Protein AF-A0A445CS59-F1 (afdb_monomer_lite)

InterPro domains:
  IPR002156 Ribonuclease H domain [PF13456] (35-105)
  IPR053151 Ribonuclease H-like [PTHR47723] (11-105)

Structure (mmCIF, N/CA/C/O backbone):
data_AF-A0A445CS59-F1
#
_entry.id   AF-A0A445CS59-F1
#
loop_
_atom_site.group_PDB
_atom_site.id
_atom_site.type_symbol
_atom_site.label_atom_id
_atom_site.label_alt_id
_atom_site.label_comp_id
_atom_site.label_asym_id
_atom_site.label_entity_id
_atom_site.label_seq_id
_atom_site.pdbx_PDB_ins_code
_atom_site.Cartn_x
_atom_site.Cartn_y
_atom_site.Cartn_z
_atom_site.occupancy
_atom_site.B_iso_or_equiv
_atom_site.auth_seq_id
_atom_site.auth_comp_id
_atom_site.auth_asym_id
_atom_site.auth_atom_id
_atom_site.pdbx_PDB_model_num
ATOM 1 N N . MET A 1 1 ? -9.288 11.134 -2.147 1.00 30.48 1 MET A N 1
ATOM 2 C CA . MET A 1 1 ? -8.410 10.546 -1.110 1.00 30.48 1 MET A CA 1
ATOM 3 C C . MET A 1 1 ? -7.370 11.577 -0.677 1.00 30.48 1 MET A C 1
ATOM 5 O O . MET A 1 1 ? -6.662 12.089 -1.534 1.00 30.48 1 MET A O 1
ATOM 9 N N . LYS A 1 2 ? -7.316 11.957 0.607 1.00 27.00 2 LYS A N 1
ATOM 10 C CA . LYS A 1 2 ? -6.288 12.872 1.139 1.00 27.00 2 LYS A CA 1
ATOM 11 C C . LYS A 1 2 ? -5.254 12.042 1.898 1.00 27.00 2 LYS A C 1
ATOM 13 O O . LYS A 1 2 ? -5.582 11.469 2.928 1.00 27.00 2 LYS A O 1
ATOM 18 N N . PHE A 1 3 ? -4.027 11.974 1.388 1.00 29.84 3 PHE A N 1
ATOM 19 C CA . PHE A 1 3 ? -2.911 11.345 2.091 1.00 29.84 3 PHE A CA 1
ATOM 20 C C . PHE A 1 3 ? -2.390 12.313 3.157 1.00 29.84 3 PHE A C 1
ATOM 22 O O . PHE A 1 3 ? -1.861 13.373 2.825 1.00 29.84 3 PHE A O 1
ATOM 29 N N . TRP A 1 4 ? -2.562 11.973 4.433 1.00 34.94 4 TRP A N 1
ATOM 30 C CA . TRP A 1 4 ? -1.886 12.658 5.533 1.00 34.94 4 TRP A CA 1
ATOM 31 C C . TRP A 1 4 ? -0.586 11.914 5.830 1.00 34.94 4 TRP A C 1
ATOM 33 O O . TRP A 1 4 ? -0.594 10.879 6.486 1.00 34.94 4 TRP A O 1
ATOM 43 N N . PHE A 1 5 ? 0.538 12.439 5.345 1.00 33.97 5 PHE A N 1
ATOM 44 C CA . PHE A 1 5 ? 1.855 12.022 5.825 1.00 33.97 5 PHE A CA 1
ATOM 45 C C . PHE A 1 5 ? 2.100 12.735 7.156 1.00 33.97 5 PHE A C 1
ATOM 47 O O . PHE A 1 5 ? 2.504 13.896 7.177 1.00 33.97 5 PHE A O 1
ATOM 54 N N . SER A 1 6 ? 1.797 12.080 8.276 1.00 36.47 6 SER A N 1
ATOM 55 C CA . SER A 1 6 ? 1.970 12.663 9.606 1.00 36.47 6 SER A CA 1
ATOM 56 C C . SER A 1 6 ? 3.142 12.017 10.345 1.00 36.47 6 SER A C 1
ATOM 58 O O . SER A 1 6 ? 2.957 11.319 11.340 1.00 36.47 6 SER A O 1
ATOM 60 N N . MET A 1 7 ? 4.373 12.368 9.962 1.00 39.88 7 MET A N 1
ATOM 61 C CA . MET A 1 7 ? 5.432 12.446 10.971 1.00 39.88 7 MET A CA 1
ATOM 62 C C . MET A 1 7 ? 5.330 13.822 11.636 1.00 39.88 7 MET A C 1
ATOM 64 O O . MET A 1 7 ? 5.995 14.779 11.238 1.00 39.88 7 MET A O 1
ATOM 68 N N . GLN A 1 8 ? 4.440 13.951 12.624 1.00 39.47 8 GLN A N 1
ATOM 69 C CA . GLN A 1 8 ? 4.370 15.163 13.436 1.00 39.47 8 GLN A CA 1
ATOM 70 C C . GLN A 1 8 ? 5.630 15.262 14.296 1.00 39.47 8 GLN A C 1
ATOM 72 O O . GLN A 1 8 ? 5.720 14.689 15.376 1.00 39.47 8 GLN A O 1
ATOM 77 N N . ARG A 1 9 ? 6.609 16.037 13.824 1.00 40.66 9 ARG A N 1
ATOM 78 C CA . ARG A 1 9 ? 7.630 16.622 14.691 1.00 40.66 9 ARG A CA 1
ATOM 79 C C . ARG A 1 9 ? 7.062 17.936 15.217 1.00 40.66 9 ARG A C 1
ATOM 81 O O . ARG A 1 9 ? 7.255 18.988 14.610 1.00 40.66 9 ARG A O 1
ATOM 88 N N . THR A 1 10 ? 6.310 17.885 16.313 1.00 41.12 10 THR A N 1
ATOM 89 C CA . THR A 1 10 ? 5.897 19.111 17.005 1.00 41.12 10 THR A CA 1
ATOM 90 C C . THR A 1 10 ? 7.149 19.795 17.551 1.00 41.12 10 THR A C 1
ATOM 92 O O . THR A 1 10 ? 7.908 19.207 18.317 1.00 41.12 10 THR A O 1
ATOM 95 N N . ARG A 1 11 ? 7.441 21.016 17.092 1.00 46.97 11 ARG A N 1
ATOM 96 C CA . ARG A 1 11 ? 8.617 21.770 17.544 1.00 46.97 11 ARG A CA 1
ATOM 97 C C . ARG A 1 11 ? 8.398 22.289 18.973 1.00 46.97 11 ARG A C 1
ATOM 99 O O . ARG A 1 11 ? 7.390 22.939 19.223 1.00 46.97 11 ARG A O 1
ATOM 106 N N . LYS A 1 12 ? 9.449 22.114 19.791 1.00 46.38 12 LYS A N 1
ATOM 107 C CA . LYS A 1 12 ? 9.782 22.744 21.090 1.00 46.38 12 LYS A CA 1
ATOM 108 C C . LYS A 1 12 ? 9.199 22.124 22.371 1.00 46.38 12 LYS A C 1
ATOM 110 O O . LYS A 1 12 ? 8.456 22.773 23.089 1.00 46.38 12 LYS A O 1
ATOM 115 N N . ASP A 1 13 ? 9.682 20.930 22.705 1.00 48.62 13 ASP A N 1
ATOM 116 C CA . ASP A 1 13 ? 9.964 20.480 24.079 1.00 48.62 13 ASP A CA 1
ATOM 117 C C . ASP A 1 13 ? 10.857 19.221 23.983 1.00 48.62 13 ASP A C 1
ATOM 119 O O . ASP A 1 13 ? 10.487 18.253 23.321 1.00 48.62 13 ASP A O 1
ATOM 123 N N . ASN A 1 14 ? 12.047 19.231 24.595 1.00 56.62 14 ASN A N 1
ATOM 124 C CA . ASN A 1 14 ? 13.003 18.110 24.579 1.00 56.62 14 ASN A CA 1
ATOM 125 C C . ASN A 1 14 ? 12.605 16.933 25.504 1.00 56.62 14 ASN A C 1
ATOM 127 O O . ASN A 1 14 ? 13.423 16.046 25.738 1.00 56.62 14 ASN A O 1
ATOM 131 N N . THR A 1 15 ? 11.376 16.903 26.025 1.00 57.91 15 THR A N 1
ATOM 132 C CA . THR A 1 15 ? 10.864 15.857 26.930 1.00 57.91 15 THR A CA 1
ATOM 133 C C . THR A 1 15 ? 9.697 15.045 26.360 1.00 57.91 15 THR A C 1
ATOM 135 O O . THR A 1 15 ? 9.129 14.206 27.060 1.00 57.91 15 THR A O 1
ATOM 138 N N . GLN A 1 16 ? 9.347 15.212 25.078 1.00 61.94 16 GLN A N 1
ATOM 139 C CA . GLN A 1 16 ? 8.325 14.369 24.451 1.00 61.94 16 GLN A CA 1
ATOM 140 C C . GLN A 1 16 ? 8.806 12.917 24.313 1.00 61.94 16 GLN A C 1
ATOM 142 O O . GLN A 1 16 ? 9.542 12.562 23.392 1.00 61.94 16 GLN A O 1
ATOM 147 N N . LEU A 1 17 ? 8.344 12.070 25.235 1.00 63.03 17 LEU A N 1
ATOM 148 C CA . LEU A 1 17 ? 8.420 10.617 25.129 1.00 63.03 17 LEU A CA 1
ATOM 149 C C . LEU A 1 17 ? 7.850 10.171 23.775 1.00 63.03 17 LEU A C 1
ATOM 151 O O . LEU A 1 17 ? 6.763 10.600 23.375 1.00 63.03 17 LEU A O 1
ATOM 155 N N . ILE A 1 18 ? 8.582 9.296 23.082 1.00 67.75 18 ILE A N 1
ATOM 156 C CA . ILE A 1 18 ? 8.115 8.658 21.848 1.00 67.75 18 ILE A CA 1
ATOM 157 C C . ILE A 1 18 ? 6.832 7.895 22.189 1.00 67.75 18 ILE A C 1
ATOM 159 O O . ILE A 1 18 ? 6.859 6.955 22.982 1.00 67.75 18 ILE A O 1
ATOM 163 N N . ARG A 1 19 ? 5.704 8.312 21.608 1.00 66.88 19 ARG A N 1
ATOM 164 C CA . ARG A 1 19 ? 4.401 7.681 21.832 1.00 66.88 19 ARG A CA 1
ATOM 165 C C . ARG A 1 19 ? 3.670 7.450 20.521 1.00 66.88 19 ARG A C 1
ATOM 167 O O . ARG A 1 19 ? 3.720 8.282 19.615 1.00 66.88 19 ARG A O 1
ATOM 174 N N . TRP A 1 20 ? 2.936 6.347 20.459 1.00 68.31 20 TRP A N 1
ATOM 175 C CA . TRP A 1 20 ? 1.947 6.133 19.415 1.00 68.31 20 TRP A CA 1
ATOM 176 C C . TRP A 1 20 ? 0.795 7.119 19.614 1.00 68.31 20 TRP A C 1
ATOM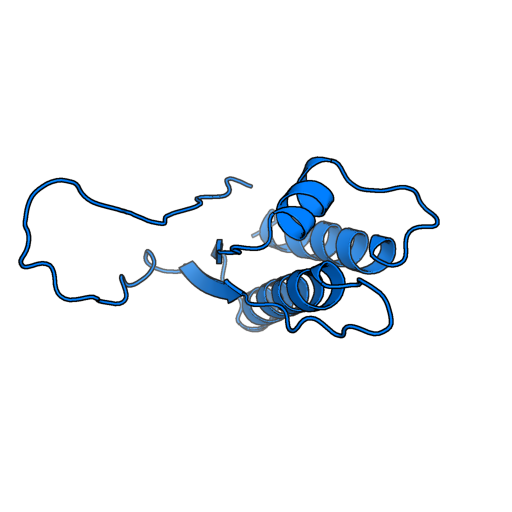 178 O O . TRP A 1 20 ? 0.216 7.200 20.697 1.00 68.31 20 TRP A O 1
ATOM 188 N N . ILE A 1 21 ? 0.491 7.899 18.580 1.00 73.94 21 ILE A N 1
ATOM 189 C CA . ILE A 1 21 ? -0.695 8.755 18.557 1.00 73.94 21 ILE A CA 1
ATOM 190 C C . ILE A 1 21 ? -1.834 7.904 18.007 1.00 73.94 21 ILE A C 1
ATOM 192 O O . ILE A 1 21 ? -1.717 7.367 16.903 1.00 73.94 21 ILE A O 1
ATOM 196 N N . LEU A 1 22 ? -2.908 7.769 18.788 1.00 76.50 22 LEU A N 1
ATOM 197 C CA . LEU A 1 22 ? -4.107 7.071 18.343 1.00 76.50 22 LEU A CA 1
ATOM 198 C C . LEU A 1 22 ? -4.651 7.773 17.085 1.00 76.50 22 LEU A C 1
ATOM 200 O O . LEU A 1 22 ? -4.730 9.007 17.078 1.00 76.50 22 LEU A O 1
ATOM 204 N N . PRO A 1 23 ? -4.995 7.034 16.017 1.00 74.50 23 PRO A N 1
ATOM 205 C CA . PRO A 1 23 ? -5.669 7.635 14.878 1.00 74.50 23 PRO A CA 1
ATOM 206 C C . PRO A 1 23 ? -7.026 8.233 15.291 1.00 74.50 23 PRO A C 1
ATOM 208 O O . PRO A 1 23 ? -7.571 7.857 16.331 1.00 74.50 23 PRO A O 1
ATOM 211 N N . PRO A 1 24 ? -7.581 9.156 14.485 1.00 79.00 24 PRO A N 1
ATOM 212 C CA . PRO A 1 24 ? -8.942 9.652 14.679 1.00 79.00 24 PRO A CA 1
ATOM 213 C C . PRO A 1 24 ? -9.965 8.512 14.793 1.00 79.00 24 PRO A C 1
ATOM 215 O O . PRO A 1 24 ? -9.732 7.409 14.290 1.00 79.00 24 PRO A O 1
ATOM 218 N N . GLU A 1 25 ? -11.112 8.786 15.418 1.00 76.56 25 GLU A N 1
ATOM 219 C CA . GLU A 1 25 ? -12.200 7.810 15.524 1.00 76.56 25 GLU A CA 1
ATOM 220 C C . GLU A 1 25 ? -12.582 7.254 14.145 1.00 76.56 25 GLU A C 1
ATOM 222 O O . GLU A 1 25 ? -12.567 7.964 13.138 1.00 76.56 25 GLU A O 1
ATOM 227 N N . HIS A 1 26 ? -12.882 5.953 14.103 1.00 75.81 26 HIS A N 1
ATOM 228 C CA . HIS A 1 26 ? -13.226 5.214 12.880 1.00 75.81 26 HIS A CA 1
ATOM 229 C C . HIS A 1 26 ? -12.131 5.179 11.798 1.00 75.81 26 HIS A C 1
ATOM 231 O O . HIS A 1 26 ? -12.401 4.790 10.659 1.00 75.81 26 HIS A O 1
ATOM 237 N N . CYS A 1 27 ? -10.890 5.532 12.147 1.00 78.88 27 CYS A N 1
ATOM 238 C CA . CYS A 1 27 ? -9.746 5.443 11.254 1.00 78.88 27 CYS A CA 1
ATOM 239 C C . CYS A 1 27 ? -8.771 4.348 11.690 1.00 78.88 27 CYS A C 1
ATOM 241 O O . CYS A 1 27 ? -8.301 4.310 12.827 1.00 78.88 27 CYS A O 1
ATOM 243 N N . THR A 1 28 ? -8.377 3.500 10.745 1.00 83.94 28 THR A N 1
ATOM 244 C CA . THR A 1 28 ? -7.265 2.567 10.933 1.00 83.94 28 THR A CA 1
ATOM 245 C C . THR A 1 28 ? -5.977 3.226 10.460 1.00 83.94 28 THR A C 1
ATOM 247 O O . THR A 1 28 ? -5.903 3.716 9.334 1.00 83.94 28 THR A O 1
ATOM 250 N N . LYS A 1 29 ? -4.940 3.242 11.299 1.00 85.62 29 LYS A N 1
ATOM 251 C CA . LYS A 1 29 ? -3.597 3.660 10.885 1.00 85.62 29 LYS A CA 1
ATOM 252 C C . LYS A 1 29 ? -2.728 2.433 10.655 1.00 85.62 29 LYS A C 1
ATOM 254 O O . LYS A 1 29 ? -2.592 1.600 11.547 1.00 85.62 29 LYS A O 1
ATOM 259 N N . LEU A 1 30 ? -2.127 2.357 9.473 1.00 85.06 30 LEU A N 1
ATOM 260 C CA . LEU A 1 30 ? -1.152 1.342 9.116 1.00 85.06 30 LEU A CA 1
ATOM 261 C C . LEU A 1 30 ? 0.193 2.005 8.829 1.00 85.06 30 LEU A C 1
ATOM 263 O O . LEU A 1 30 ? 0.305 2.833 7.926 1.00 85.06 30 LEU A O 1
ATOM 267 N N . ASN A 1 31 ? 1.213 1.590 9.571 1.00 85.56 31 ASN A N 1
ATOM 268 C CA . ASN A 1 31 ? 2.594 1.871 9.210 1.00 85.56 31 ASN A CA 1
ATOM 269 C C . ASN A 1 31 ? 3.092 0.706 8.370 1.00 85.56 31 ASN A C 1
ATOM 271 O O . ASN A 1 31 ? 2.991 -0.448 8.795 1.00 85.56 31 ASN A O 1
ATOM 275 N N . VAL A 1 32 ? 3.597 1.015 7.187 1.00 84.19 32 VAL A N 1
ATOM 276 C CA . VAL A 1 32 ? 4.155 0.028 6.274 1.00 84.19 32 VAL A CA 1
ATOM 277 C C . VAL A 1 32 ? 5.668 0.186 6.269 1.00 84.19 32 VAL A C 1
ATOM 279 O O . VAL A 1 32 ? 6.185 1.301 6.318 1.00 84.1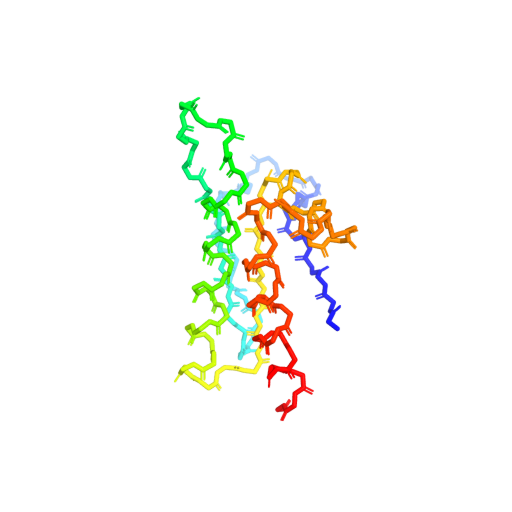9 32 VAL A O 1
ATOM 282 N N . ASP A 1 33 ? 6.352 -0.952 6.275 1.00 79.56 33 ASP A N 1
ATOM 283 C CA . ASP A 1 33 ? 7.786 -1.038 6.048 1.00 79.56 33 ASP A CA 1
ATOM 284 C C . ASP A 1 33 ? 8.045 -2.245 5.143 1.00 79.56 33 ASP A C 1
ATOM 286 O O . ASP A 1 33 ? 7.586 -3.363 5.408 1.00 79.56 33 ASP A O 1
ATOM 290 N N . GLY A 1 34 ? 8.704 -2.001 4.019 1.00 72.31 34 GLY A N 1
ATOM 291 C CA . GLY A 1 34 ? 9.048 -2.997 3.024 1.00 72.31 34 GLY A CA 1
ATOM 292 C C . GLY A 1 34 ? 10.414 -3.615 3.302 1.00 72.31 34 GLY A C 1
ATOM 293 O O . GLY A 1 34 ? 11.427 -2.929 3.407 1.00 72.31 34 GLY A O 1
ATOM 294 N N . SER A 1 35 ? 10.493 -4.945 3.319 1.00 65.94 35 SER A N 1
ATOM 295 C CA . SER A 1 35 ? 11.784 -5.634 3.332 1.00 65.94 35 SER A CA 1
ATOM 296 C C . SER A 1 35 ? 12.464 -5.545 1.958 1.00 65.94 35 SER A C 1
ATOM 298 O O . SER A 1 35 ? 11.895 -5.973 0.950 1.00 65.94 35 SER A O 1
ATOM 300 N N . LEU A 1 36 ? 13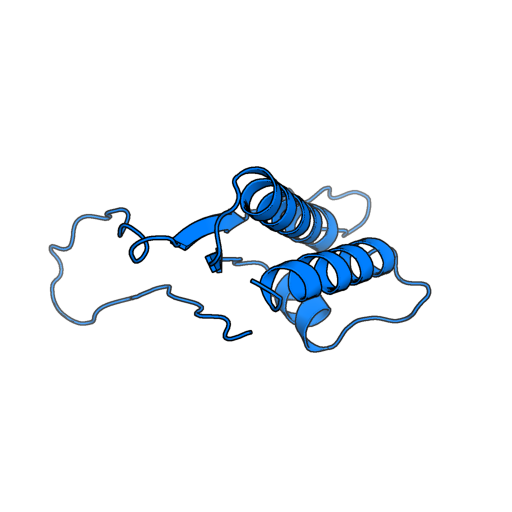.704 -5.053 1.909 1.00 63.97 36 LEU A N 1
ATOM 301 C CA . LEU A 1 36 ? 14.525 -5.061 0.696 1.00 63.97 36 LEU A CA 1
ATOM 302 C C . LEU A 1 36 ? 15.061 -6.472 0.419 1.00 63.97 36 LEU A C 1
ATOM 304 O O . LEU A 1 36 ? 15.962 -6.946 1.111 1.00 63.97 36 LEU A O 1
ATOM 308 N N . PHE A 1 37 ? 14.587 -7.107 -0.653 1.00 56.38 37 PHE A N 1
ATOM 309 C CA . PHE A 1 37 ? 15.238 -8.298 -1.198 1.00 56.38 37 PHE A CA 1
ATOM 310 C C . PHE A 1 37 ? 16.292 -7.876 -2.234 1.00 56.38 37 PHE A C 1
ATOM 312 O O . PHE A 1 37 ? 15.957 -7.415 -3.329 1.00 56.38 37 PHE A O 1
ATOM 319 N N . ARG A 1 38 ? 17.575 -7.969 -1.851 1.00 51.97 38 ARG A N 1
ATOM 320 C CA . ARG A 1 38 ? 18.721 -7.398 -2.590 1.00 51.97 38 ARG A CA 1
ATOM 321 C C . ARG A 1 38 ? 18.875 -7.913 -4.021 1.00 51.97 38 ARG A C 1
ATOM 323 O O . ARG A 1 38 ? 19.389 -7.177 -4.851 1.00 51.97 38 ARG A O 1
ATOM 330 N N . GLU A 1 39 ? 18.429 -9.130 -4.316 1.00 57.94 39 GLU A N 1
ATOM 331 C CA . GLU A 1 39 ? 18.704 -9.771 -5.608 1.00 57.94 39 GLU A CA 1
ATOM 332 C C . GLU A 1 39 ? 18.009 -9.086 -6.796 1.00 57.94 39 GLU A C 1
ATOM 334 O O . GLU A 1 39 ? 18.526 -9.151 -7.905 1.00 57.94 39 GLU A O 1
ATOM 339 N N . ASN A 1 40 ? 16.910 -8.351 -6.568 1.00 58.03 40 ASN A N 1
ATOM 340 C CA . ASN A 1 40 ? 16.110 -7.769 -7.655 1.00 58.03 40 ASN A CA 1
ATOM 341 C C . ASN A 1 40 ? 15.937 -6.241 -7.585 1.00 58.03 40 ASN A C 1
ATOM 343 O O . ASN A 1 40 ? 15.154 -5.697 -8.355 1.00 58.03 40 ASN A O 1
ATOM 347 N N . ASN A 1 41 ? 16.601 -5.533 -6.658 1.00 57.06 41 ASN A N 1
ATOM 348 C CA . ASN A 1 41 ? 16.393 -4.086 -6.433 1.00 57.06 41 ASN A CA 1
ATOM 349 C C . ASN A 1 41 ? 14.911 -3.677 -6.232 1.00 57.06 41 ASN A C 1
ATOM 351 O O . ASN A 1 41 ? 14.526 -2.523 -6.409 1.00 57.06 41 ASN A O 1
ATOM 355 N N . ASN A 1 42 ? 14.070 -4.616 -5.793 1.00 63.81 42 ASN A N 1
ATOM 356 C CA . ASN A 1 42 ? 12.615 -4.467 -5.728 1.00 63.81 42 ASN A CA 1
ATOM 357 C C . ASN A 1 42 ? 12.129 -3.980 -4.353 1.00 63.81 42 ASN A C 1
ATOM 359 O O . ASN A 1 42 ? 11.122 -4.463 -3.835 1.00 63.81 42 ASN A O 1
ATOM 363 N N . ALA A 1 43 ? 12.827 -3.009 -3.757 1.00 62.53 43 ALA A N 1
ATOM 364 C CA . ALA A 1 43 ? 12.487 -2.452 -2.439 1.00 62.53 43 ALA A CA 1
ATOM 365 C C . ALA A 1 43 ? 11.018 -1.997 -2.352 1.00 62.53 43 ALA A C 1
ATOM 367 O O . ALA A 1 43 ? 10.354 -2.162 -1.333 1.00 62.53 43 ALA A O 1
ATOM 368 N N . ALA A 1 44 ? 10.493 -1.460 -3.457 1.00 72.69 44 ALA A N 1
ATOM 369 C CA . ALA A 1 44 ? 9.130 -0.956 -3.527 1.00 72.69 44 ALA A CA 1
ATOM 370 C C . ALA A 1 44 ? 8.059 -2.059 -3.532 1.00 72.69 44 ALA A C 1
ATOM 372 O O . ALA A 1 44 ? 6.937 -1.787 -3.122 1.00 72.69 44 ALA A O 1
ATOM 373 N N . CYS A 1 45 ? 8.359 -3.290 -3.969 1.00 83.06 45 CYS A N 1
ATOM 374 C CA . CYS A 1 45 ? 7.343 -4.346 -4.057 1.00 83.06 45 CYS A CA 1
ATOM 375 C C . CYS A 1 45 ? 6.817 -4.747 -2.676 1.00 83.06 45 CYS A C 1
ATOM 377 O O . CYS A 1 45 ? 5.609 -4.884 -2.502 1.00 83.06 45 CYS A O 1
ATOM 379 N N . GLY A 1 46 ? 7.714 -4.909 -1.696 1.00 86.25 46 GLY A N 1
ATOM 380 C CA . GLY A 1 46 ? 7.329 -5.251 -0.324 1.00 86.25 46 GLY A CA 1
ATOM 381 C C . GLY A 1 46 ? 6.488 -4.149 0.317 1.00 86.25 46 GLY A C 1
ATOM 382 O O . GLY A 1 46 ? 5.443 -4.427 0.902 1.00 86.25 46 GLY A O 1
ATOM 383 N N . GLU A 1 47 ? 6.896 -2.896 0.117 1.00 88.88 47 GLU A N 1
ATOM 384 C CA . GLU A 1 47 ? 6.145 -1.737 0.590 1.00 88.88 47 GLU A CA 1
ATOM 385 C C . GLU A 1 47 ? 4.737 -1.687 -0.026 1.00 88.88 47 GLU A C 1
ATOM 387 O O . GLU A 1 47 ? 3.738 -1.650 0.686 1.00 88.88 47 GLU A O 1
ATOM 392 N N . LEU A 1 48 ? 4.634 -1.750 -1.357 1.00 90.75 48 LEU A N 1
ATOM 393 C CA . LEU A 1 48 ? 3.353 -1.697 -2.065 1.00 90.75 48 LEU A CA 1
ATOM 394 C C . LEU A 1 48 ? 2.443 -2.869 -1.679 1.00 90.75 48 LEU A C 1
ATOM 396 O O . LEU A 1 48 ? 1.234 -2.687 -1.543 1.00 90.75 48 LEU A O 1
ATOM 400 N N . TRP A 1 49 ? 3.005 -4.053 -1.435 1.00 91.56 49 TRP A N 1
ATOM 401 C CA . TRP A 1 49 ? 2.238 -5.189 -0.932 1.00 91.56 49 TRP A CA 1
ATOM 402 C C . TRP A 1 49 ? 1.670 -4.933 0.466 1.00 91.56 49 TRP A C 1
ATOM 404 O O . TRP A 1 49 ? 0.490 -5.193 0.705 1.00 91.56 49 TRP A O 1
ATOM 414 N N . GLY A 1 50 ? 2.465 -4.371 1.381 1.00 90.75 50 GLY A N 1
ATOM 415 C CA . GLY A 1 50 ? 1.983 -3.969 2.704 1.00 90.75 50 GLY A CA 1
ATOM 416 C C . GLY A 1 50 ? 0.813 -2.981 2.622 1.00 90.75 50 GLY A C 1
ATOM 417 O O . GLY A 1 50 ? -0.183 -3.136 3.330 1.00 90.75 50 GLY A O 1
ATOM 418 N N . ILE A 1 51 ? 0.878 -2.037 1.680 1.00 91.81 51 ILE A N 1
ATOM 419 C CA . ILE A 1 51 ? -0.211 -1.097 1.382 1.00 91.81 51 ILE A CA 1
ATOM 420 C C . ILE A 1 51 ? -1.469 -1.848 0.915 1.00 91.81 51 ILE A C 1
ATOM 422 O O . ILE A 1 51 ? -2.542 -1.635 1.484 1.00 91.81 51 ILE A O 1
ATOM 426 N N . VAL A 1 52 ? -1.352 -2.771 -0.050 1.00 93.69 52 VAL A N 1
ATOM 427 C CA . VAL A 1 52 ? -2.468 -3.624 -0.517 1.00 93.69 52 VAL A CA 1
ATOM 428 C C . VAL A 1 52 ? -3.116 -4.378 0.649 1.00 93.69 52 VAL A C 1
ATOM 430 O O . VAL A 1 52 ? -4.342 -4.367 0.789 1.00 93.69 52 VAL A O 1
ATOM 433 N N . LYS A 1 53 ? -2.314 -4.997 1.528 1.00 92.88 53 LYS A N 1
ATOM 434 C CA . LYS A 1 53 ? -2.827 -5.705 2.714 1.00 92.88 53 LYS A CA 1
ATOM 435 C C . LYS A 1 53 ? -3.573 -4.766 3.661 1.00 92.88 53 LYS A C 1
ATOM 437 O O . LYS A 1 53 ? -4.619 -5.155 4.176 1.00 92.88 53 LYS A O 1
ATOM 442 N N . GLY A 1 54 ? -3.090 -3.539 3.846 1.00 91.00 54 GLY A N 1
ATOM 443 C CA . GLY A 1 54 ? -3.774 -2.519 4.638 1.00 91.00 54 GLY A CA 1
ATOM 444 C C . GLY A 1 54 ? -5.177 -2.211 4.147 1.00 91.00 54 GLY A C 1
ATOM 445 O O . GLY A 1 54 ? -6.131 -2.262 4.924 1.00 91.00 54 GLY A O 1
ATOM 446 N N . PHE A 1 55 ? -5.319 -1.969 2.845 1.00 91.75 55 PHE A N 1
ATOM 447 C CA . PHE A 1 55 ? -6.631 -1.763 2.239 1.00 91.75 55 PHE A CA 1
ATOM 448 C C . PHE A 1 55 ? -7.548 -2.977 2.411 1.00 91.75 55 PHE A C 1
ATOM 450 O O . PHE A 1 55 ? -8.712 -2.816 2.773 1.00 91.75 55 PHE A O 1
ATOM 457 N N . GLN A 1 56 ? -7.039 -4.193 2.184 1.00 93.00 56 GLN A N 1
ATOM 458 C CA . GLN A 1 56 ? -7.826 -5.418 2.363 1.00 93.00 56 GLN A CA 1
ATOM 459 C C . GLN A 1 56 ? -8.344 -5.566 3.798 1.00 93.00 56 GLN A C 1
ATOM 461 O O . GLN A 1 56 ? -9.507 -5.923 3.984 1.00 93.00 56 GLN A O 1
ATOM 466 N N . ILE A 1 57 ? -7.508 -5.281 4.801 1.00 89.44 57 ILE A N 1
ATOM 467 C CA . ILE A 1 57 ? -7.891 -5.340 6.219 1.00 89.44 57 ILE A CA 1
ATOM 468 C C . ILE A 1 57 ? -9.021 -4.349 6.503 1.00 89.44 57 ILE A C 1
ATOM 470 O O . ILE A 1 57 ? -10.051 -4.750 7.037 1.00 89.44 57 ILE A O 1
ATOM 474 N N . VAL A 1 58 ? -8.868 -3.091 6.083 1.00 89.06 58 VAL A N 1
ATOM 475 C CA . VAL A 1 58 ? -9.867 -2.034 6.311 1.00 89.06 58 VAL A CA 1
ATOM 476 C C . VAL A 1 58 ? -11.199 -2.360 5.643 1.00 89.06 58 VAL A C 1
ATOM 478 O O . VAL A 1 58 ? -12.236 -2.261 6.293 1.00 89.06 58 VAL A O 1
ATOM 481 N N . ILE A 1 59 ? -11.179 -2.842 4.398 1.00 88.62 59 ILE A N 1
ATOM 482 C CA . ILE A 1 59 ? -12.392 -3.280 3.692 1.00 88.62 59 ILE A CA 1
ATOM 483 C C . ILE A 1 59 ? -13.051 -4.461 4.418 1.00 88.62 59 ILE A C 1
ATOM 485 O O . ILE A 1 59 ? -14.256 -4.448 4.645 1.00 88.62 59 ILE A O 1
ATOM 489 N N . THR A 1 60 ? -12.272 -5.473 4.810 1.00 89.94 60 THR A N 1
ATOM 490 C CA . THR A 1 60 ? -12.797 -6.679 5.481 1.00 89.94 60 THR A CA 1
ATOM 491 C C . THR A 1 60 ? -13.391 -6.357 6.852 1.00 89.94 60 THR A C 1
ATOM 493 O O . THR A 1 60 ? -14.364 -6.978 7.268 1.00 89.94 60 THR A O 1
ATOM 496 N N . GLN A 1 61 ? -12.818 -5.381 7.554 1.00 86.00 61 GLN A N 1
ATOM 497 C CA . GLN A 1 61 ? -13.275 -4.932 8.870 1.00 86.00 61 GLN A CA 1
ATOM 498 C C . GLN A 1 61 ? -14.339 -3.827 8.797 1.00 86.00 61 GLN A C 1
ATOM 500 O O . GLN A 1 61 ? -14.766 -3.331 9.837 1.00 86.00 61 GLN A O 1
ATOM 505 N N . ASN A 1 62 ? -14.788 -3.462 7.590 1.00 86.25 62 ASN A N 1
ATOM 506 C CA . ASN A 1 62 ? -15.777 -2.414 7.342 1.00 86.25 62 ASN A CA 1
ATOM 507 C C . ASN A 1 62 ? -15.393 -1.048 7.948 1.00 86.25 62 ASN A C 1
ATOM 509 O O . ASN A 1 62 ? -16.243 -0.285 8.410 1.00 86.25 62 ASN A O 1
ATOM 513 N N . PHE A 1 63 ? -14.095 -0.740 7.965 1.00 83.94 63 PHE A N 1
ATOM 514 C CA . PHE A 1 63 ? -13.602 0.579 8.335 1.00 83.94 63 PHE A CA 1
ATOM 515 C C . PHE A 1 63 ? -13.748 1.544 7.156 1.00 83.94 63 PHE A C 1
ATOM 517 O O . PHE A 1 63 ? -13.449 1.204 6.013 1.00 83.94 63 PHE A O 1
ATOM 524 N N . GLN A 1 64 ? -14.183 2.770 7.439 1.00 79.19 64 GLN A N 1
ATOM 525 C CA . GLN A 1 64 ? -14.413 3.785 6.404 1.00 79.19 64 GLN A CA 1
ATOM 526 C C . GLN A 1 64 ? -13.141 4.555 6.039 1.00 79.19 64 GLN A C 1
ATOM 528 O O . GLN A 1 64 ? -13.023 5.112 4.946 1.00 79.19 64 GLN A O 1
ATOM 533 N N . HIS A 1 65 ? -12.168 4.604 6.951 1.00 83.62 65 HIS A N 1
ATOM 534 C CA . HIS A 1 65 ? -11.003 5.463 6.806 1.00 83.62 65 HIS A CA 1
ATOM 535 C C . HIS A 1 65 ? -9.708 4.724 7.127 1.00 83.62 65 HIS A C 1
ATOM 537 O O . HIS A 1 65 ? -9.600 4.006 8.122 1.00 83.62 65 HIS A O 1
ATOM 543 N N . ILE A 1 66 ? -8.703 4.942 6.278 1.00 87.25 66 ILE A N 1
ATOM 544 C CA . ILE A 1 66 ? -7.351 4.425 6.461 1.00 87.25 66 ILE A CA 1
ATOM 545 C C . ILE A 1 66 ? -6.326 5.547 6.304 1.00 87.25 66 ILE A C 1
ATOM 547 O O . ILE A 1 66 ? -6.391 6.341 5.364 1.00 87.25 66 ILE A O 1
ATOM 551 N N . ILE A 1 67 ? -5.355 5.584 7.214 1.00 87.88 67 ILE A N 1
ATOM 552 C CA . ILE A 1 67 ? -4.123 6.363 7.082 1.00 87.88 67 ILE A CA 1
ATOM 553 C C . ILE A 1 67 ? -2.990 5.365 6.878 1.00 87.88 67 ILE A C 1
ATOM 555 O O . ILE A 1 67 ? -2.761 4.504 7.724 1.00 87.88 67 ILE A O 1
ATOM 559 N N . ILE A 1 68 ? -2.285 5.488 5.757 1.00 87.00 68 ILE A N 1
ATOM 560 C CA . ILE A 1 68 ? -1.124 4.661 5.437 1.00 87.00 68 ILE A CA 1
ATOM 561 C C . ILE A 1 68 ? 0.113 5.549 5.479 1.00 87.00 68 ILE A C 1
ATOM 563 O O . ILE A 1 68 ? 0.200 6.527 4.735 1.00 87.00 68 ILE A O 1
ATOM 567 N N . GLU A 1 69 ? 1.066 5.202 6.338 1.00 89.38 69 GLU A N 1
ATOM 568 C CA . GLU A 1 69 ? 2.366 5.862 6.425 1.00 89.38 69 GLU A CA 1
ATOM 569 C C . GLU A 1 69 ? 3.452 4.936 5.883 1.00 89.38 69 GLU A C 1
ATOM 571 O O . GLU A 1 69 ? 3.551 3.779 6.286 1.00 89.38 69 GLU A O 1
ATOM 576 N N . SER A 1 70 ? 4.256 5.467 4.964 1.00 87.25 70 SER A N 1
ATOM 577 C CA . SER A 1 70 ? 5.369 4.779 4.313 1.00 87.25 70 SER A CA 1
ATOM 578 C C . SER A 1 70 ? 6.576 5.712 4.287 1.00 87.25 70 SER A C 1
ATOM 580 O O . SER A 1 70 ? 6.434 6.903 3.994 1.00 87.25 70 SER A O 1
ATOM 582 N N . ASN A 1 71 ? 7.761 5.184 4.592 1.00 86.38 71 ASN A N 1
ATOM 583 C CA . ASN A 1 71 ? 9.034 5.903 4.464 1.00 86.38 71 ASN A CA 1
ATOM 584 C C . ASN A 1 71 ? 9.739 5.613 3.119 1.00 86.38 71 ASN A C 1
ATOM 586 O O . ASN A 1 71 ? 10.806 6.165 2.846 1.00 86.38 71 ASN A O 1
ATOM 590 N N . SER A 1 72 ? 9.141 4.778 2.265 1.00 86.25 72 SER A N 1
ATOM 591 C CA . SER A 1 72 ? 9.713 4.372 0.986 1.00 86.25 72 SER A CA 1
ATOM 592 C C . SER A 1 72 ? 9.403 5.401 -0.096 1.00 86.25 72 SER A C 1
ATOM 594 O O . SER A 1 72 ? 8.308 5.445 -0.664 1.00 86.25 72 SER A O 1
ATOM 596 N N . TRP A 1 73 ? 10.401 6.228 -0.423 1.00 84.88 73 TRP A N 1
ATOM 597 C CA . TRP A 1 73 ? 10.281 7.235 -1.483 1.00 84.88 73 TRP A CA 1
ATOM 598 C C . TRP A 1 73 ? 9.827 6.625 -2.816 1.00 84.88 73 TRP A C 1
ATOM 600 O O . TRP A 1 73 ? 8.948 7.168 -3.482 1.00 84.88 73 TRP A O 1
ATOM 610 N N . SER A 1 74 ? 10.375 5.462 -3.180 1.00 86.38 74 SER A N 1
ATOM 611 C CA . SER A 1 74 ? 10.012 4.756 -4.410 1.00 86.38 74 SER A CA 1
ATOM 612 C C . SER A 1 74 ? 8.543 4.334 -4.426 1.00 86.38 74 SER A C 1
ATOM 614 O O . SER A 1 74 ? 7.878 4.538 -5.436 1.00 86.38 74 SER A O 1
ATOM 616 N N . ALA A 1 75 ? 8.014 3.793 -3.323 1.00 87.62 75 ALA A N 1
ATOM 617 C CA . ALA A 1 75 ? 6.605 3.407 -3.248 1.00 87.62 75 ALA A CA 1
ATOM 618 C C . ALA A 1 75 ? 5.679 4.625 -3.363 1.00 87.62 75 ALA A C 1
ATOM 620 O O . ALA A 1 75 ? 4.720 4.598 -4.133 1.00 87.62 75 ALA A O 1
ATOM 621 N N . ILE A 1 76 ? 6.011 5.723 -2.673 1.00 87.44 76 ILE A N 1
ATOM 622 C CA . ILE A 1 76 ? 5.273 6.989 -2.783 1.00 87.44 76 ILE A CA 1
ATOM 623 C C . ILE A 1 76 ? 5.276 7.490 -4.233 1.00 87.44 76 ILE A 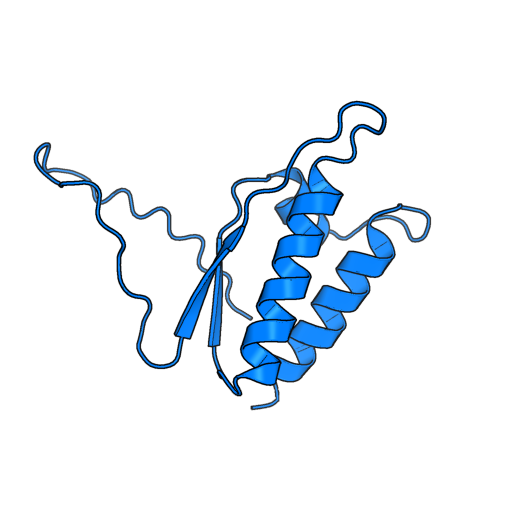C 1
ATOM 625 O O . ILE A 1 76 ? 4.230 7.897 -4.737 1.00 87.44 76 ILE A O 1
ATOM 629 N N . ASN A 1 77 ? 6.426 7.445 -4.911 1.00 89.38 77 ASN A N 1
ATOM 630 C CA . ASN A 1 77 ? 6.543 7.886 -6.297 1.00 89.38 77 ASN A CA 1
ATOM 631 C C . ASN A 1 77 ? 5.726 7.004 -7.251 1.00 89.38 77 ASN A C 1
ATOM 633 O O . ASN A 1 77 ? 5.017 7.530 -8.099 1.00 89.38 77 ASN A O 1
ATOM 637 N N . PHE A 1 78 ? 5.757 5.680 -7.078 1.00 90.31 78 PHE A N 1
ATOM 638 C CA . PHE A 1 78 ? 4.953 4.763 -7.888 1.00 90.31 78 PHE A CA 1
ATOM 639 C C . PHE A 1 78 ? 3.447 4.976 -7.717 1.00 90.31 78 PHE A C 1
ATOM 641 O O . PHE A 1 78 ? 2.710 4.883 -8.692 1.00 90.31 78 PHE A O 1
ATOM 648 N N . ILE A 1 79 ? 2.976 5.281 -6.506 1.00 90.38 79 ILE A N 1
ATOM 649 C CA . ILE A 1 79 ? 1.551 5.557 -6.267 1.00 90.38 79 ILE A CA 1
ATOM 650 C C . ILE A 1 79 ? 1.133 6.890 -6.897 1.00 90.38 79 ILE A C 1
ATOM 652 O O . ILE A 1 79 ? 0.036 6.987 -7.440 1.00 90.38 79 ILE A O 1
ATOM 656 N N . LYS A 1 80 ? 1.988 7.917 -6.814 1.00 89.38 80 LYS A N 1
ATOM 657 C CA . LYS A 1 80 ? 1.684 9.259 -7.332 1.00 89.38 80 LYS A CA 1
ATOM 658 C C . LYS A 1 80 ? 1.768 9.342 -8.851 1.00 89.38 80 LYS A C 1
ATOM 660 O O . LYS A 1 80 ? 0.840 9.829 -9.484 1.00 89.38 80 LYS A O 1
ATOM 665 N N . GLU A 1 81 ? 2.875 8.870 -9.409 1.00 90.19 81 GLU A N 1
ATOM 666 C CA . GLU A 1 81 ? 3.225 9.061 -10.820 1.00 90.19 81 GLU A CA 1
ATOM 667 C C . GLU A 1 81 ? 2.912 7.822 -11.674 1.00 90.19 81 GLU A C 1
ATOM 669 O O . GLU A 1 81 ? 2.916 7.877 -12.902 1.00 90.19 81 GLU A O 1
ATOM 674 N N . GLY A 1 82 ? 2.635 6.680 -11.040 1.00 89.00 82 GLY A N 1
ATOM 675 C CA . GLY A 1 82 ? 2.477 5.408 -11.729 1.00 89.00 82 GLY A CA 1
ATOM 676 C C . GLY A 1 82 ? 3.809 4.808 -12.186 1.00 89.00 82 GLY A C 1
ATOM 677 O O . GLY A 1 82 ? 4.889 5.104 -11.675 1.00 89.00 82 GLY A O 1
ATOM 678 N N . CYS A 1 83 ? 3.722 3.898 -13.152 1.00 88.94 83 CYS A N 1
ATOM 679 C CA . CYS A 1 83 ? 4.861 3.289 -13.833 1.00 88.94 83 CYS A CA 1
ATOM 680 C C . CYS A 1 83 ? 4.442 2.801 -15.225 1.00 88.94 83 CYS A C 1
ATOM 682 O O . CYS A 1 83 ? 3.253 2.780 -15.557 1.00 88.94 83 CYS A O 1
ATOM 684 N N . LEU A 1 84 ? 5.422 2.383 -16.029 1.00 90.19 84 LEU A N 1
ATOM 685 C CA . LEU A 1 84 ? 5.179 1.722 -17.311 1.00 90.19 84 LEU A CA 1
ATOM 686 C C . LEU A 1 84 ? 4.384 0.422 -17.123 1.00 90.19 84 LEU A C 1
ATOM 688 O O . LEU A 1 84 ? 4.554 -0.281 -16.128 1.00 90.19 84 LEU A O 1
ATOM 692 N N . ALA A 1 85 ? 3.574 0.064 -18.121 1.00 88.31 85 ALA A N 1
ATOM 693 C CA . ALA A 1 85 ? 2.741 -1.141 -18.081 1.00 88.31 85 ALA A CA 1
ATOM 694 C C . ALA A 1 85 ? 3.550 -2.444 -17.913 1.00 88.31 85 ALA A C 1
ATOM 696 O O . ALA A 1 85 ? 3.050 -3.406 -17.345 1.00 88.31 85 ALA A O 1
ATOM 697 N N . SER A 1 86 ? 4.805 -2.467 -18.369 1.00 87.75 86 SER A N 1
ATOM 698 C CA . SER A 1 86 ? 5.715 -3.612 -18.237 1.00 87.75 86 SER A CA 1
ATOM 699 C C . SER A 1 86 ? 6.417 -3.706 -16.878 1.00 87.75 86 SER A C 1
ATOM 701 O O . SER A 1 86 ? 7.155 -4.660 -16.638 1.00 87.75 86 SER A O 1
ATOM 703 N N . HIS A 1 87 ? 6.243 -2.725 -15.988 1.00 86.75 87 HIS A N 1
ATOM 704 C CA . HIS A 1 87 ? 6.951 -2.705 -14.714 1.00 86.75 87 HIS A CA 1
ATOM 705 C C . HIS A 1 87 ? 6.381 -3.744 -13.742 1.00 86.75 87 HIS A C 1
ATOM 707 O O . HIS A 1 87 ? 5.171 -3.854 -13.562 1.00 86.75 87 HIS A O 1
ATOM 713 N N . LEU A 1 88 ? 7.255 -4.425 -13.000 1.00 85.81 88 LEU A N 1
ATOM 714 C CA . LEU A 1 88 ? 6.896 -5.495 -12.054 1.00 85.81 88 LEU A CA 1
ATOM 715 C C . LEU A 1 88 ? 5.932 -5.080 -10.926 1.00 85.81 88 LEU A C 1
ATOM 717 O O . LEU A 1 88 ? 5.305 -5.930 -10.307 1.00 85.81 88 LEU A O 1
ATOM 721 N N . VAL A 1 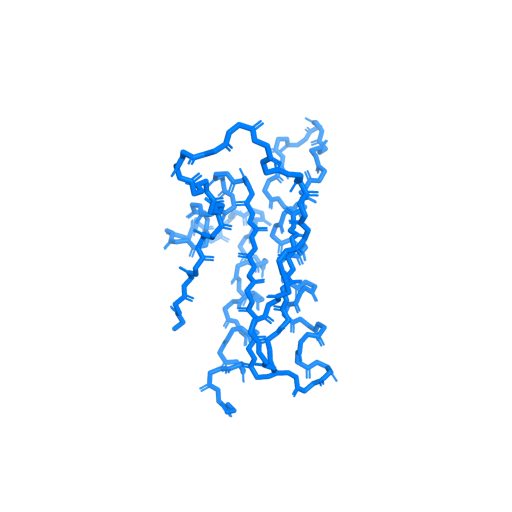89 ? 5.812 -3.779 -10.649 1.00 88.88 89 VAL A N 1
ATOM 722 C CA . VAL A 1 89 ? 4.955 -3.236 -9.576 1.00 88.88 89 VAL A CA 1
ATOM 723 C C . VAL A 1 89 ? 3.571 -2.851 -10.087 1.00 88.88 89 VAL A C 1
ATOM 725 O O . VAL A 1 89 ? 2.697 -2.520 -9.290 1.00 88.88 89 VAL A O 1
ATOM 728 N N . ARG A 1 90 ? 3.364 -2.881 -11.410 1.00 91.31 90 ARG A N 1
ATOM 729 C CA . ARG A 1 90 ? 2.127 -2.451 -12.059 1.00 91.31 90 ARG A CA 1
ATOM 730 C C . ARG A 1 90 ? 0.887 -3.172 -11.505 1.00 91.31 90 ARG A C 1
ATOM 732 O O . ARG A 1 90 ? -0.052 -2.454 -11.167 1.00 91.31 90 ARG A O 1
ATOM 739 N N . PRO A 1 91 ? 0.888 -4.507 -11.302 1.00 92.88 91 PRO A N 1
ATOM 740 C CA . PRO A 1 91 ? -0.270 -5.196 -10.728 1.00 92.88 91 PRO A CA 1
ATOM 741 C C . PRO A 1 91 ? -0.616 -4.708 -9.314 1.00 92.88 91 PRO A C 1
ATOM 743 O O . PRO A 1 91 ? -1.780 -4.514 -8.990 1.00 92.88 91 PRO A O 1
ATOM 746 N N . LEU A 1 92 ? 0.395 -4.412 -8.488 1.00 93.50 92 LEU A N 1
ATOM 747 C CA . LEU A 1 92 ? 0.181 -3.902 -7.129 1.00 93.50 92 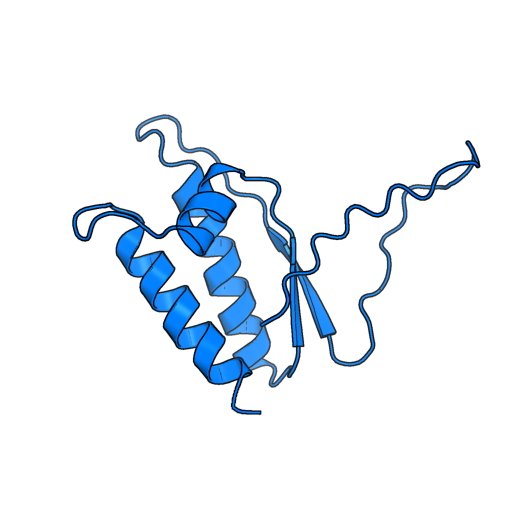LEU A CA 1
ATOM 748 C C . LEU A 1 92 ? -0.440 -2.502 -7.131 1.00 93.50 92 LEU A C 1
ATOM 750 O O . LEU A 1 92 ? -1.286 -2.197 -6.295 1.00 93.50 92 LEU A O 1
ATOM 754 N N . LEU A 1 93 ? -0.040 -1.641 -8.071 1.00 93.00 93 LEU A N 1
ATOM 755 C CA . LEU A 1 93 ? -0.654 -0.319 -8.225 1.00 93.00 93 LEU A CA 1
ATOM 756 C C . LEU A 1 93 ? -2.105 -0.415 -8.707 1.00 93.00 93 LEU A C 1
ATOM 758 O O . LEU A 1 93 ? -2.941 0.389 -8.297 1.00 93.00 93 LEU A O 1
ATOM 762 N N . GLU A 1 94 ? -2.414 -1.385 -9.566 1.00 95.12 94 GLU A N 1
ATOM 763 C CA . GLU A 1 94 ? -3.786 -1.657 -10.006 1.00 95.12 94 GLU A CA 1
ATOM 764 C C . GLU A 1 94 ? -4.653 -2.137 -8.840 1.00 95.12 94 GLU A C 1
ATOM 766 O O . GLU A 1 94 ? -5.727 -1.574 -8.620 1.00 95.12 94 GLU A O 1
ATOM 771 N N . ASP A 1 95 ? -4.146 -3.061 -8.021 1.00 95.44 95 ASP A N 1
ATOM 772 C CA . ASP A 1 95 ? -4.816 -3.502 -6.795 1.00 95.44 95 ASP A CA 1
ATOM 773 C C . ASP A 1 95 ? -5.073 -2.333 -5.835 1.00 95.44 95 ASP A C 1
ATOM 775 O O . ASP A 1 95 ? -6.192 -2.168 -5.347 1.00 95.44 95 ASP A O 1
ATOM 779 N N . ILE A 1 96 ? -4.073 -1.477 -5.588 1.00 93.31 96 ILE A N 1
ATOM 780 C CA . ILE A 1 96 ? -4.227 -0.287 -4.733 1.00 93.31 96 ILE A CA 1
ATOM 781 C C . ILE A 1 96 ? -5.329 0.630 -5.271 1.00 93.31 96 ILE A C 1
ATOM 783 O O . ILE A 1 96 ? -6.160 1.101 -4.494 1.00 93.31 96 ILE A O 1
ATOM 787 N N . ASN A 1 97 ? -5.370 0.874 -6.582 1.00 93.19 97 ASN A N 1
ATOM 788 C CA . ASN A 1 97 ? -6.393 1.724 -7.190 1.00 93.19 97 ASN A CA 1
ATOM 789 C C . ASN A 1 97 ? -7.800 1.126 -7.049 1.00 93.19 97 ASN A C 1
ATOM 791 O O . ASN A 1 97 ? -8.723 1.832 -6.639 1.00 93.19 97 ASN A O 1
ATOM 795 N N . ILE A 1 98 ? -7.954 -0.173 -7.323 1.00 93.44 98 ILE A N 1
ATOM 796 C CA . ILE A 1 98 ? -9.232 -0.891 -7.197 1.00 93.44 98 ILE A CA 1
ATOM 797 C C . ILE A 1 98 ? -9.707 -0.918 -5.741 1.00 93.44 98 ILE A C 1
ATOM 799 O O . ILE A 1 98 ? -10.889 -0.727 -5.458 1.00 93.44 98 ILE A O 1
ATOM 803 N N . LEU A 1 99 ? -8.810 -1.173 -4.790 1.00 92.19 99 LEU A N 1
ATOM 804 C CA . LEU A 1 99 ? -9.172 -1.220 -3.375 1.00 92.19 99 LEU A CA 1
ATOM 805 C C . LEU A 1 99 ? -9.471 0.181 -2.827 1.00 92.19 99 LEU A C 1
ATOM 807 O O . LEU A 1 99 ? -10.428 0.357 -2.075 1.00 92.19 99 LEU A O 1
ATOM 811 N N . SER A 1 100 ? -8.712 1.193 -3.249 1.00 89.69 100 SER A N 1
ATOM 812 C CA . SER A 1 100 ? -8.960 2.589 -2.886 1.00 89.69 100 SER A CA 1
ATOM 813 C C . SER A 1 100 ? -10.322 3.075 -3.374 1.00 89.69 100 SER A C 1
ATOM 815 O O . SER A 1 100 ? -11.041 3.727 -2.617 1.00 89.69 100 SER A O 1
ATOM 817 N N . SER A 1 101 ? -10.738 2.712 -4.594 1.00 88.75 101 SER A N 1
ATOM 818 C CA . SER A 1 101 ? -12.050 3.113 -5.114 1.00 88.75 101 SER A CA 1
ATOM 819 C C . SER A 1 101 ? -13.214 2.519 -4.317 1.00 88.75 101 SER A C 1
ATOM 821 O O . SER A 1 101 ? -14.271 3.141 -4.238 1.00 88.75 101 SER A O 1
ATOM 823 N N . ARG A 1 102 ? -13.025 1.350 -3.687 1.00 85.56 102 ARG A N 1
ATOM 824 C CA . ARG A 1 102 ? -14.033 0.729 -2.809 1.00 85.56 102 ARG A CA 1
ATOM 825 C C . ARG A 1 102 ? -14.217 1.493 -1.501 1.00 85.56 102 ARG A C 1
ATOM 827 O O . ARG A 1 102 ? -15.338 1.589 -1.025 1.00 85.56 102 ARG A O 1
ATOM 834 N N . LEU A 1 103 ? -13.150 2.084 -0.957 1.00 77.00 103 LEU A N 1
ATOM 835 C CA . LEU A 1 103 ? -13.236 2.931 0.241 1.00 77.00 103 LEU A CA 1
ATOM 836 C C . LEU A 1 103 ? -13.840 4.313 -0.035 1.00 77.00 103 LEU A C 1
ATOM 838 O O . LEU A 1 103 ? -14.258 4.988 0.894 1.00 77.00 103 LEU A O 1
ATOM 842 N N . GLN A 1 104 ? -13.881 4.756 -1.295 1.00 62.09 104 GLN A N 1
ATOM 843 C CA . GLN A 1 104 ? -14.509 6.029 -1.675 1.00 62.09 104 GLN A CA 1
ATOM 844 C C . GLN A 1 104 ? -16.032 5.918 -1.880 1.00 62.09 104 GLN A C 1
ATOM 846 O O . GLN A 1 104 ? -16.671 6.932 -2.141 1.00 62.09 104 GLN A O 1
ATOM 851 N N . HIS A 1 105 ? -16.596 4.708 -1.785 1.00 50.56 105 HIS A N 1
ATOM 852 C CA . HIS A 1 105 ? -18.022 4.400 -1.967 1.00 50.56 105 HIS A CA 1
ATOM 853 C C . HIS A 1 105 ? -18.724 3.957 -0.666 1.00 50.56 105 HIS A C 1
ATOM 855 O O . HIS A 1 105 ? -19.730 3.249 -0.724 1.00 50.56 105 HIS A O 1
ATOM 861 N N . VAL A 1 106 ? -18.209 4.371 0.497 1.00 41.28 106 VAL A N 1
ATOM 862 C CA . VAL A 1 106 ? -18.834 4.162 1.815 1.00 41.28 106 VAL A CA 1
ATOM 863 C C . VAL A 1 106 ? -18.978 5.496 2.535 1.00 41.28 106 VAL A C 1
ATOM 865 O O . VAL A 1 106 ? -18.016 6.293 2.468 1.00 41.28 106 VAL A O 1
#

Sequence (106 aa):
MKFWFSMQRTRKDNTQLIRWILPPEHCTKLNVDGSLFRENNNAACGELWGIVKGFQIVITQNFQHIIIESNSWSAINFIKEGCLASHLVRPLLEDINILSSRLQHV

Foldseek 3Di:
DDADQDPDPPDDDPPDDDDDDDDPPLEDEDEFAFDDPPPPRPSLQRRLVSLLVQLVVCVVVVRLYYHYHYPDPVNVCCLPVNDDPPDPCNVSSVSNVVSVVVSVVD

Radius of gyration: 15.38 Å; chains: 1; bounding box: 38×32×45 Å

Organism: Arachis hypogaea (NCBI:txid3818)

pLDDT: mean 76.06, std 18.47, range [27.0, 95.44]

Secondary structure (DSSP, 8-state):
----------SS-TT----PPPPPTTEEEEEE-----GGGT-HHHHHHHHHHHHHHHHHHTT-SEEEEEE--HHHHHHHHH---TTSTTHHHHHHHHHHHHHHTT-